Protein AF-A0A482XA89-F1 (afdb_monomer_lite)

Radius of gyration: 15.93 Å; chains: 1; bounding box: 33×42×44 Å

Sequence (175 aa):
MYFYSVLLSSVALLVIIQGGRADDEDGDKYRVMIGDWIQQAMTCKKEMDDSGVEFKLMPCLAFYEGGKDIDPTSKEYDSCKELMACVMKKYGVMSSDGTSLVKDKMMEVVGLFDNKYKGMKDEFNNAIWPACGKPSEKEGQMAYNFMYCVFKKSPMAKKVKDKFFAFFHAQQDDS

Organism: Laodelphax striatellus (NCBI:txid195883)

InterPro domains:
  IPR006170 Pheromone/general odorant binding protein [PF01395] (76-152)
  IPR036728 Pheromone/general odorant binding protein superfamily [G3DSA:1.10.238.20] (38-158)
  IPR036728 Pheromone/general odorant binding protein superfamily [SSF47565] (76-157)

Secondary structure (DSSP, 8-state):
--HHHHHHHHHHHHHHHHH--S--TTHHHHHHHHHHHHHHHHHHHHHHHHTT----HHHHHHHHHT-TT--TT-GGGHHHHHHHHHHHHHTTSB-TTSS-B-HHHHHHHHHHHHTTSTTHHHHIIIIIHHHHS--SS-HHHHHHHHHHHHHHH-HHHHHHHHHHHHHHHHHHHT-

Foldseek 3Di:
DPVPLVVLVVLLVVCCVVQVPDPDPLSVLLSVVSVVLSVQLVVLVVVCVVVVNDDDPVVLLCVLLDDPPDDPVDPVCVNSLQSLLSSCVVLVQAPPFQPFGDVVSVLVVQVSVCVRVPCSSVLCVPWLCVFQRDDPDGHSVNSVSSLVSCCVGDPVSVVSSVVSVVVVVVVVVVD

pLDDT: mean 73.29, std 17.03, range [24.89, 94.0]

Structure (mmCIF, N/CA/C/O backbone):
data_AF-A0A482XA89-F1
#
_entry.id   AF-A0A482XA89-F1
#
loop_
_atom_site.group_PDB
_atom_site.id
_atom_site.type_symbol
_atom_site.label_atom_id
_atom_site.label_alt_id
_atom_site.label_comp_id
_atom_site.label_asym_id
_atom_site.label_entity_id
_atom_site.label_seq_id
_atom_site.pdbx_PDB_ins_code
_atom_site.Cartn_x
_atom_site.Cartn_y
_atom_site.Cartn_z
_atom_site.occupancy
_atom_site.B_iso_or_equiv
_atom_site.auth_seq_id
_atom_site.auth_comp_id
_atom_site.auth_asym_id
_atom_site.auth_atom_id
_atom_site.pdbx_PDB_model_num
ATOM 1 N N . MET A 1 1 ? -14.803 23.776 5.320 1.00 30.14 1 MET A N 1
ATOM 2 C CA . MET A 1 1 ? -14.487 22.396 5.754 1.00 30.14 1 MET A CA 1
ATOM 3 C C . MET A 1 1 ? -14.562 21.413 4.567 1.00 30.14 1 MET A C 1
ATOM 5 O O . MET A 1 1 ? -15.151 20.354 4.690 1.00 30.14 1 MET A O 1
ATOM 9 N N . TYR A 1 2 ? -13.966 21.766 3.413 1.00 25.75 2 TYR A N 1
ATOM 10 C CA . TYR A 1 2 ? -13.998 20.991 2.150 1.00 25.75 2 TYR A CA 1
ATOM 11 C C . TYR A 1 2 ? -12.590 20.744 1.558 1.00 25.75 2 TYR A C 1
ATOM 13 O O . TYR A 1 2 ? -12.451 20.249 0.447 1.00 25.75 2 TYR A O 1
ATOM 21 N N . PHE A 1 3 ? -11.529 21.080 2.302 1.00 24.89 3 PHE A N 1
ATOM 22 C CA . PHE A 1 3 ? -10.135 21.021 1.835 1.00 24.89 3 PHE A CA 1
ATOM 23 C C . PHE A 1 3 ? -9.496 19.619 1.916 1.00 24.89 3 PHE A C 1
ATOM 25 O O . PHE A 1 3 ? -8.457 19.375 1.313 1.00 24.89 3 PHE A O 1
ATOM 32 N N . TYR A 1 4 ? -10.123 18.672 2.621 1.00 34.50 4 TYR A N 1
ATOM 33 C CA . TYR A 1 4 ? -9.544 17.349 2.897 1.00 34.50 4 TYR A CA 1
ATOM 34 C C . TYR A 1 4 ? -9.765 16.329 1.777 1.00 34.50 4 TYR A C 1
ATOM 36 O O . TYR A 1 4 ? -8.896 15.504 1.508 1.00 34.50 4 TYR A O 1
ATOM 44 N N . SER A 1 5 ? -10.898 16.424 1.083 1.00 30.42 5 SER A N 1
ATOM 45 C CA . SER A 1 5 ? -11.186 15.650 -0.125 1.00 30.42 5 SER A CA 1
ATOM 46 C C . SER A 1 5 ? -10.302 16.078 -1.295 1.00 30.42 5 SER A C 1
ATOM 48 O O . SER A 1 5 ? -9.961 15.227 -2.101 1.00 30.42 5 SER A O 1
ATOM 50 N N . VAL A 1 6 ? -9.866 17.348 -1.328 1.00 29.36 6 VAL A N 1
ATOM 51 C CA . VAL A 1 6 ? -8.975 17.905 -2.358 1.00 29.36 6 VAL A CA 1
ATOM 52 C C . VAL A 1 6 ? -7.556 17.336 -2.248 1.00 29.36 6 VAL A C 1
ATOM 54 O O . VAL A 1 6 ? -6.980 17.020 -3.277 1.00 29.36 6 VAL A O 1
ATOM 57 N N . LEU A 1 7 ? -7.018 17.098 -1.044 1.00 35.59 7 LEU A N 1
ATOM 58 C CA . LEU A 1 7 ? -5.608 16.720 -0.837 1.00 35.59 7 LEU A CA 1
ATOM 59 C C . LEU A 1 7 ? -5.267 15.257 -1.188 1.00 35.59 7 LEU A C 1
ATOM 61 O O . LEU A 1 7 ? -4.237 15.000 -1.806 1.00 35.59 7 LEU A O 1
ATOM 65 N N . LEU A 1 8 ? -6.130 14.293 -0.843 1.00 38.94 8 LEU A N 1
ATOM 66 C CA . LEU A 1 8 ? -5.980 12.897 -1.297 1.00 38.94 8 LEU A CA 1
ATOM 67 C C . LEU A 1 8 ? -6.217 12.783 -2.811 1.00 38.94 8 LEU A C 1
ATOM 69 O O . LEU A 1 8 ? -5.553 11.992 -3.481 1.00 38.94 8 LEU A O 1
ATOM 73 N N . SER A 1 9 ? -7.083 13.636 -3.373 1.00 34.72 9 SER A N 1
ATOM 74 C CA . SER A 1 9 ? -7.181 13.803 -4.823 1.00 34.72 9 SER A CA 1
ATOM 75 C C . SER A 1 9 ? -6.010 14.581 -5.432 1.00 34.72 9 SER A C 1
ATOM 77 O O . SER A 1 9 ? -5.734 14.345 -6.597 1.00 34.72 9 SER A O 1
ATOM 79 N N . SER A 1 10 ? -5.264 15.409 -4.686 1.00 35.06 10 SER A N 1
ATOM 80 C CA . SER A 1 10 ? -4.027 16.073 -5.140 1.00 35.06 10 SER A CA 1
ATOM 81 C C . SER A 1 10 ? -2.901 15.057 -5.368 1.00 35.06 10 SER A C 1
ATOM 83 O O . SER A 1 10 ? -2.223 15.117 -6.390 1.00 35.06 10 SER A O 1
ATOM 85 N N . VAL A 1 11 ? -2.758 14.055 -4.488 1.00 44.16 11 VAL A N 1
ATOM 86 C CA . VAL A 1 11 ? -1.798 12.933 -4.641 1.00 44.16 11 VAL A CA 1
ATOM 87 C C . VAL A 1 11 ? -1.946 12.240 -5.997 1.00 44.16 11 VAL A C 1
ATOM 89 O O . VAL A 1 11 ? -0.974 11.983 -6.706 1.00 44.16 11 VAL A O 1
ATOM 92 N N . ALA A 1 12 ? -3.192 12.005 -6.383 1.00 43.56 12 ALA A N 1
ATOM 93 C CA . ALA A 1 12 ? -3.582 11.478 -7.674 1.00 43.56 12 ALA A CA 1
ATOM 94 C C . ALA A 1 12 ? -3.463 12.506 -8.816 1.00 43.56 12 ALA A C 1
ATOM 96 O O . ALA A 1 12 ? -2.869 12.198 -9.850 1.00 43.56 12 ALA A O 1
ATOM 97 N N . LEU A 1 13 ? -3.971 13.734 -8.633 1.00 35.31 13 LEU A N 1
ATOM 98 C CA . LEU A 1 13 ? -3.960 14.820 -9.627 1.00 35.31 13 LEU A CA 1
ATOM 99 C C . LEU A 1 13 ? -2.546 15.199 -10.072 1.00 35.31 13 LEU A C 1
ATOM 101 O O . LEU A 1 13 ? -2.367 15.691 -11.178 1.00 35.31 13 LEU A O 1
ATOM 105 N N . LEU A 1 14 ? -1.526 14.971 -9.253 1.00 40.00 14 LEU A N 1
ATOM 106 C CA . LEU A 1 14 ? -0.162 15.419 -9.551 1.00 40.00 14 LEU A CA 1
ATOM 107 C C . LEU A 1 14 ? 0.697 14.351 -10.206 1.00 40.00 14 LEU A C 1
ATOM 109 O O . LEU A 1 14 ? 1.491 14.651 -11.101 1.00 40.00 14 LEU A O 1
ATOM 113 N N . VAL A 1 15 ? 0.410 13.090 -9.897 1.00 45.50 15 VAL A N 1
ATOM 114 C CA . VAL A 1 15 ? 0.800 11.957 -10.737 1.00 45.50 15 VAL A CA 1
ATOM 115 C C . VAL A 1 15 ? 0.150 12.065 -12.137 1.00 45.50 15 VAL A C 1
ATOM 117 O O . VAL A 1 15 ? 0.774 11.668 -13.134 1.00 45.50 15 VAL A O 1
ATOM 120 N N . ILE A 1 16 ? -1.047 12.670 -12.224 1.00 39.53 16 ILE A N 1
ATOM 121 C CA . ILE A 1 16 ? -1.764 13.035 -13.462 1.00 39.53 16 ILE A CA 1
ATOM 122 C C . ILE A 1 16 ? -1.124 14.249 -14.171 1.00 39.53 16 ILE A C 1
ATOM 124 O O . ILE A 1 16 ? -0.880 14.168 -15.372 1.00 39.53 16 ILE A O 1
ATOM 128 N N . ILE A 1 17 ? -0.792 15.343 -13.475 1.00 36.47 17 ILE A N 1
ATOM 129 C CA . ILE A 1 17 ? -0.265 16.578 -14.096 1.00 36.47 17 ILE A CA 1
ATOM 130 C C . ILE A 1 17 ? 1.187 16.419 -14.575 1.00 36.47 17 ILE A C 1
ATOM 132 O O . ILE A 1 17 ? 1.527 16.908 -15.651 1.00 36.47 17 ILE A O 1
ATOM 136 N N . GLN A 1 18 ? 2.048 15.695 -13.849 1.00 40.50 18 GLN A N 1
ATOM 137 C CA . GLN A 1 18 ? 3.435 15.476 -14.296 1.00 40.50 18 GLN A CA 1
ATOM 138 C C . GLN A 1 18 ? 3.598 14.302 -15.271 1.00 40.50 18 GLN A C 1
ATOM 140 O O . GLN A 1 18 ? 4.614 14.216 -15.957 1.00 40.50 18 GLN A O 1
ATOM 145 N N . GLY A 1 19 ? 2.626 13.388 -15.339 1.00 40.38 19 GLY A N 1
ATOM 146 C CA . GLY A 1 19 ? 2.680 12.230 -16.235 1.00 40.38 19 GLY A CA 1
ATOM 147 C C . GLY A 1 19 ? 1.704 12.247 -17.405 1.00 40.38 19 GLY A C 1
ATOM 148 O O . GLY A 1 19 ? 1.768 11.346 -18.228 1.00 40.38 19 GLY A O 1
ATOM 149 N N . GLY A 1 20 ? 0.804 13.227 -17.462 1.00 38.16 20 GLY A N 1
ATOM 150 C CA . GLY A 1 20 ? -0.240 13.372 -18.477 1.00 38.16 20 GLY A CA 1
ATOM 151 C C . GLY A 1 20 ? 0.083 14.391 -19.569 1.00 38.16 20 GLY A C 1
ATOM 152 O O . GLY A 1 20 ? -0.841 14.902 -20.189 1.00 38.16 20 GLY A O 1
ATOM 153 N N . ARG A 1 21 ? 1.369 14.701 -19.783 1.00 39.59 21 ARG A N 1
ATOM 154 C CA . ARG A 1 21 ? 1.876 15.407 -20.976 1.00 39.59 21 ARG A CA 1
ATOM 155 C C . ARG A 1 21 ? 2.368 14.429 -22.054 1.00 39.59 21 ARG A C 1
ATOM 157 O O . ARG A 1 21 ? 3.311 14.728 -22.777 1.00 39.59 21 ARG A O 1
ATOM 164 N N . ALA A 1 22 ? 1.771 13.247 -22.118 1.00 42.09 22 ALA A N 1
ATOM 165 C CA . ALA A 1 22 ? 1.967 12.318 -23.217 1.00 42.09 22 ALA A CA 1
ATOM 166 C C . ALA A 1 22 ? 0.591 12.073 -23.837 1.00 42.09 22 ALA A C 1
ATOM 168 O O . ALA A 1 22 ? -0.309 11.579 -23.156 1.00 42.09 22 ALA A O 1
ATOM 169 N N . ASP A 1 23 ? 0.439 12.497 -25.088 1.00 46.62 23 ASP A N 1
ATOM 170 C CA . ASP A 1 23 ? -0.696 12.234 -25.975 1.00 46.62 23 ASP A CA 1
ATOM 171 C C . ASP A 1 23 ? -0.754 10.739 -26.356 1.00 46.62 23 ASP A C 1
ATOM 173 O O . ASP A 1 23 ? -0.752 10.391 -27.532 1.00 46.62 23 ASP A O 1
ATOM 177 N N . ASP A 1 24 ? -0.762 9.841 -25.368 1.00 52.16 24 ASP A N 1
ATOM 178 C CA . ASP A 1 24 ? -0.733 8.393 -25.582 1.00 52.16 24 ASP A CA 1
ATOM 179 C C . ASP A 1 24 ? -2.028 7.756 -25.045 1.00 52.16 24 ASP A C 1
ATOM 181 O O . ASP A 1 24 ? -2.410 7.972 -23.891 1.00 52.16 24 ASP A O 1
ATOM 185 N N . GLU A 1 25 ? -2.690 6.932 -25.868 1.00 51.06 25 GLU A N 1
ATOM 186 C CA . GLU A 1 25 ? -3.971 6.248 -25.585 1.00 51.06 25 GLU A CA 1
ATOM 187 C C . GLU A 1 25 ? -3.969 5.410 -24.283 1.00 51.06 25 GLU A C 1
ATOM 189 O O . GLU A 1 25 ? -5.019 5.133 -23.700 1.00 51.06 25 GLU A O 1
ATOM 194 N N . ASP A 1 26 ? -2.794 5.035 -23.769 1.00 53.62 26 ASP A N 1
ATOM 195 C CA . ASP A 1 26 ? -2.638 4.284 -22.516 1.00 53.62 26 ASP A CA 1
ATOM 196 C C . ASP A 1 26 ? -2.635 5.163 -21.248 1.00 53.62 26 ASP A C 1
ATOM 198 O O . ASP A 1 26 ? -2.761 4.648 -20.127 1.00 53.62 26 ASP A O 1
ATOM 202 N N . GLY A 1 27 ? -2.552 6.490 -21.397 1.00 56.31 27 GLY A N 1
ATOM 203 C CA . GLY A 1 27 ? -2.640 7.450 -20.294 1.00 56.31 27 GLY A CA 1
ATOM 204 C C . GLY A 1 27 ? -4.007 7.451 -19.602 1.00 56.31 27 GLY A C 1
ATOM 205 O O . GLY A 1 27 ? -4.089 7.700 -18.395 1.00 56.31 27 GLY A O 1
ATOM 206 N N . ASP A 1 28 ? -5.070 7.097 -20.325 1.00 63.50 28 ASP A N 1
ATOM 207 C CA . ASP A 1 28 ? -6.436 7.101 -19.800 1.00 63.50 28 ASP A CA 1
ATOM 208 C C . ASP A 1 28 ? -6.704 5.931 -18.849 1.00 63.50 28 ASP A C 1
ATOM 210 O O . ASP A 1 28 ? -7.277 6.136 -17.780 1.00 63.50 28 ASP A O 1
ATOM 214 N N . LYS A 1 29 ? -6.195 4.725 -19.137 1.00 64.25 29 LYS A N 1
ATOM 215 C CA . LYS A 1 29 ? -6.299 3.577 -18.208 1.00 64.25 29 LYS A CA 1
ATOM 216 C C . LYS A 1 29 ? -5.586 3.851 -16.887 1.00 64.25 29 LYS A C 1
ATOM 218 O O . LYS A 1 29 ? -6.085 3.510 -15.815 1.00 64.25 29 LYS A O 1
ATOM 223 N N . TYR A 1 30 ? -4.427 4.501 -16.965 1.00 62.19 30 TYR A N 1
ATOM 224 C CA . TYR A 1 30 ? -3.662 4.906 -15.794 1.00 62.19 30 TYR A CA 1
ATOM 225 C C . TYR A 1 30 ? -4.405 5.966 -14.959 1.00 62.19 30 TYR A C 1
ATOM 227 O O . TYR A 1 30 ? -4.430 5.877 -13.732 1.00 62.19 30 TYR A O 1
ATOM 235 N N . ARG A 1 31 ? -5.062 6.936 -15.611 1.00 65.44 31 ARG A N 1
ATOM 236 C CA . ARG A 1 31 ? -5.914 7.939 -14.945 1.00 65.44 31 ARG A CA 1
ATOM 237 C C . ARG A 1 31 ? -7.140 7.314 -14.278 1.00 65.44 31 ARG A C 1
ATOM 239 O O . ARG A 1 31 ? -7.432 7.665 -13.138 1.00 65.44 31 ARG A O 1
ATOM 246 N N . VAL A 1 32 ? -7.816 6.380 -14.952 1.00 68.38 32 VAL A N 1
ATOM 247 C CA . VAL A 1 32 ? -8.989 5.668 -14.414 1.00 68.38 32 VAL A CA 1
ATOM 248 C C . VAL A 1 32 ? -8.621 4.879 -13.159 1.00 68.38 32 VAL A C 1
ATOM 250 O O . VAL A 1 32 ? -9.252 5.071 -12.126 1.00 68.38 32 VAL A O 1
ATOM 253 N N . MET A 1 33 ? -7.539 4.093 -13.196 1.00 68.38 33 MET A N 1
ATOM 254 C CA . MET A 1 33 ? -7.049 3.356 -12.022 1.00 68.38 33 MET A CA 1
ATOM 255 C C . MET A 1 33 ? -6.800 4.276 -10.822 1.00 6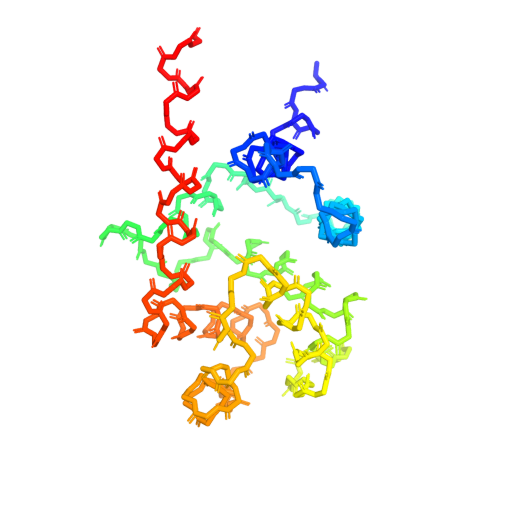8.38 33 MET A C 1
ATOM 257 O O . MET A 1 33 ? -7.138 3.934 -9.691 1.00 68.38 33 MET A O 1
ATOM 261 N N . ILE A 1 34 ? -6.178 5.432 -11.059 1.00 66.31 34 ILE A N 1
ATOM 262 C CA . ILE A 1 34 ? -5.916 6.409 -10.004 1.00 66.31 34 ILE A CA 1
ATOM 263 C C . ILE A 1 34 ? -7.233 6.957 -9.441 1.00 66.31 34 ILE A C 1
ATOM 265 O O . ILE A 1 34 ? -7.366 7.062 -8.223 1.00 66.31 34 ILE A O 1
ATOM 269 N N . GLY A 1 35 ? -8.205 7.276 -10.301 1.00 65.69 35 GLY A N 1
ATOM 270 C CA . GLY A 1 35 ? -9.546 7.697 -9.886 1.00 65.69 35 GLY A CA 1
ATOM 271 C C . GLY A 1 35 ? -10.232 6.656 -9.000 1.00 65.69 35 GLY A C 1
ATOM 272 O O . GLY A 1 35 ? -10.700 6.990 -7.909 1.00 65.69 35 GLY A O 1
ATOM 273 N N . ASP A 1 36 ? -10.185 5.389 -9.411 1.00 72.38 36 ASP A N 1
ATOM 274 C CA . ASP A 1 36 ? -10.699 4.271 -8.620 1.00 72.38 36 ASP A CA 1
ATOM 275 C C . ASP A 1 36 ? -9.977 4.179 -7.267 1.00 72.38 36 ASP A C 1
ATOM 277 O O . ASP A 1 36 ? -10.614 3.948 -6.238 1.00 72.38 36 ASP A O 1
ATOM 281 N N . TRP A 1 37 ? -8.663 4.429 -7.230 1.00 68.00 37 TRP A N 1
ATOM 282 C CA . TRP A 1 37 ? -7.859 4.262 -6.014 1.00 68.00 37 TRP A CA 1
ATOM 283 C C . TRP A 1 37 ? -8.217 5.306 -4.967 1.00 68.00 37 TRP A C 1
ATOM 285 O O . TRP A 1 37 ? -8.395 4.977 -3.791 1.00 68.00 37 TRP A O 1
ATOM 295 N N . ILE A 1 38 ? -8.430 6.547 -5.410 1.00 69.31 38 ILE A N 1
ATOM 296 C CA . ILE A 1 38 ? -8.962 7.621 -4.566 1.00 69.31 38 ILE A CA 1
ATOM 297 C C . ILE A 1 38 ? -10.344 7.232 -4.039 1.00 69.31 38 ILE A C 1
ATOM 299 O O . ILE A 1 38 ? -10.606 7.374 -2.845 1.00 69.31 38 ILE A O 1
ATOM 303 N N . GLN A 1 39 ? -11.233 6.726 -4.898 1.00 74.00 39 GLN A N 1
ATOM 304 C CA . GLN A 1 39 ? -12.589 6.358 -4.492 1.00 74.00 39 GLN A CA 1
ATOM 305 C C . GLN A 1 39 ? -12.590 5.238 -3.445 1.00 74.00 39 GLN A C 1
ATOM 307 O O . GLN A 1 39 ? -13.325 5.326 -2.455 1.00 74.00 39 GLN A O 1
ATOM 312 N N . GLN A 1 40 ? -11.744 4.218 -3.608 1.00 77.44 40 GLN A N 1
ATOM 313 C CA . GLN A 1 40 ? -11.611 3.153 -2.614 1.00 77.44 40 GLN A CA 1
ATOM 314 C C . GLN A 1 40 ? -11.016 3.676 -1.303 1.00 77.44 40 GLN A C 1
ATOM 316 O O . GLN A 1 40 ? -11.528 3.338 -0.237 1.00 77.44 40 GLN A O 1
ATOM 321 N N . ALA A 1 41 ? -10.010 4.555 -1.358 1.00 74.56 41 ALA A N 1
ATOM 322 C CA . ALA A 1 41 ? -9.444 5.184 -0.165 1.00 74.56 41 ALA A CA 1
ATOM 323 C C . ALA A 1 41 ? -10.478 6.043 0.583 1.00 74.56 41 ALA A C 1
ATOM 325 O O . ALA A 1 41 ? -10.565 5.968 1.808 1.00 74.56 41 ALA A O 1
ATOM 326 N N . MET A 1 42 ? -11.311 6.807 -0.133 1.00 77.00 42 MET A N 1
ATOM 327 C CA . MET A 1 42 ? -12.410 7.576 0.465 1.00 77.00 42 MET A CA 1
ATOM 328 C C . MET A 1 42 ? -13.470 6.668 1.091 1.00 77.00 42 MET A C 1
ATOM 330 O O . MET A 1 42 ? -13.959 6.955 2.182 1.00 77.00 42 MET A O 1
ATOM 334 N N . THR A 1 43 ? -13.800 5.562 0.424 1.00 82.94 43 THR A N 1
ATOM 335 C CA . THR A 1 43 ? -14.752 4.572 0.944 1.00 82.94 43 THR A CA 1
ATOM 336 C C . THR A 1 43 ? -14.220 3.935 2.226 1.00 82.94 43 THR A C 1
ATOM 338 O O . THR A 1 43 ? -14.924 3.909 3.228 1.00 82.94 43 THR A O 1
ATOM 341 N N . CYS A 1 44 ? -12.958 3.505 2.229 1.00 84.31 44 CYS A N 1
ATOM 342 C CA . CYS A 1 44 ? -12.299 2.956 3.412 1.00 84.31 44 CYS A CA 1
ATOM 343 C C . CYS A 1 44 ? -12.224 3.964 4.557 1.00 84.31 44 CYS A C 1
ATOM 345 O O . CYS A 1 44 ? -12.533 3.623 5.693 1.00 84.31 44 CYS A O 1
ATOM 347 N N . LYS A 1 45 ? -11.876 5.223 4.265 1.00 84.44 45 LYS A N 1
ATOM 348 C CA . LYS A 1 45 ? -11.891 6.280 5.277 1.00 84.44 45 LYS A CA 1
ATOM 349 C C . LYS A 1 45 ? -13.282 6.433 5.894 1.00 84.44 45 LYS A C 1
ATOM 351 O O . LYS A 1 45 ? -13.386 6.528 7.110 1.00 84.44 45 LYS A O 1
ATOM 356 N N . LYS A 1 46 ? -14.332 6.447 5.072 1.00 84.19 46 LYS A N 1
ATOM 357 C CA . LYS A 1 46 ? -15.706 6.540 5.566 1.00 84.19 46 LYS A CA 1
ATOM 358 C C . LYS A 1 46 ? -16.063 5.353 6.466 1.00 84.19 46 LYS A C 1
ATOM 360 O O . LYS A 1 46 ? -16.580 5.567 7.549 1.00 84.19 46 LYS A O 1
ATOM 365 N N . GLU A 1 47 ? -15.741 4.129 6.053 1.00 86.50 47 GLU A N 1
ATOM 366 C CA . GLU A 1 47 ? -15.987 2.920 6.856 1.00 86.50 47 GLU A CA 1
ATOM 367 C C . GLU A 1 47 ? -15.231 2.949 8.196 1.00 86.50 47 GLU A C 1
ATOM 369 O O . GLU A 1 47 ? -15.765 2.533 9.225 1.00 86.50 47 GLU A O 1
ATOM 374 N N . MET A 1 48 ? -14.005 3.479 8.202 1.00 85.19 48 MET A N 1
ATOM 375 C CA . MET A 1 48 ? -13.224 3.696 9.420 1.00 85.19 48 MET A CA 1
ATOM 376 C C . MET A 1 48 ? -13.853 4.757 10.329 1.00 85.19 48 MET A C 1
ATOM 378 O O . MET A 1 48 ? -13.996 4.508 11.526 1.00 85.19 48 MET A O 1
ATOM 382 N N . ASP A 1 49 ? -14.266 5.897 9.767 1.00 81.81 49 ASP A N 1
ATOM 383 C CA . ASP A 1 49 ? -14.938 6.973 10.504 1.00 81.81 49 ASP A CA 1
ATOM 384 C C . ASP A 1 49 ? -16.258 6.460 11.124 1.00 81.81 49 ASP A C 1
ATOM 386 O O . ASP A 1 49 ? -16.508 6.678 12.310 1.00 81.81 49 ASP A O 1
ATOM 390 N N . ASP A 1 50 ? -17.055 5.703 10.358 1.00 87.75 50 ASP A N 1
ATOM 391 C CA . ASP A 1 50 ? -18.309 5.075 10.808 1.00 87.75 50 ASP A CA 1
ATOM 392 C C . ASP A 1 50 ? -18.067 4.030 11.920 1.00 87.75 50 ASP A C 1
ATOM 394 O O . ASP A 1 50 ? -18.930 3.802 12.769 1.00 87.75 50 ASP A O 1
ATOM 398 N N . SER A 1 51 ? -16.873 3.427 11.955 1.00 86.88 51 SER A N 1
ATOM 399 C CA . SER A 1 51 ? -16.434 2.482 12.994 1.00 86.88 51 SER A CA 1
ATOM 400 C C . SER A 1 51 ? -15.782 3.166 14.207 1.00 86.88 51 SER A C 1
ATOM 402 O O . SER A 1 51 ? -15.341 2.484 15.134 1.00 86.88 51 SER A O 1
ATOM 404 N N . GLY A 1 52 ? -15.696 4.501 14.217 1.00 82.50 52 GLY A N 1
ATOM 405 C CA . GLY A 1 52 ? -15.088 5.284 15.298 1.00 82.50 52 GLY A CA 1
ATOM 406 C C . GLY A 1 52 ? -13.556 5.322 15.284 1.00 82.50 52 GLY A C 1
ATOM 407 O O . GLY A 1 52 ? -12.948 5.723 16.278 1.00 82.50 52 GLY A O 1
ATOM 408 N N . VAL A 1 53 ? -12.914 4.915 14.185 1.00 79.44 53 VAL A N 1
ATOM 409 C CA . VAL A 1 53 ? -11.458 4.996 14.019 1.00 79.44 53 VAL A CA 1
ATOM 410 C C . VAL A 1 53 ? -11.091 6.366 13.455 1.00 79.44 53 VAL A C 1
ATOM 412 O O . VAL A 1 53 ? -11.348 6.666 12.293 1.00 79.44 53 VAL A O 1
ATOM 415 N N . GLU A 1 54 ? -10.439 7.198 14.267 1.00 78.44 54 GLU A N 1
ATOM 416 C CA . GLU A 1 54 ? -9.978 8.516 13.827 1.00 78.44 54 GLU A CA 1
ATOM 417 C C . GLU A 1 54 ? -8.781 8.392 12.865 1.00 78.44 54 GLU A C 1
ATOM 419 O O . GLU A 1 54 ? -7.677 7.981 13.241 1.00 78.44 54 GLU A O 1
ATOM 424 N N . PHE A 1 55 ? -8.981 8.788 11.607 1.00 75.38 55 PHE A N 1
ATOM 425 C CA . PHE A 1 55 ? -7.905 8.868 10.621 1.00 75.38 55 PHE A CA 1
ATOM 426 C C . PHE A 1 55 ? -7.198 10.230 10.664 1.00 75.38 55 PHE A C 1
ATOM 428 O O . PHE A 1 55 ? -7.797 11.264 10.350 1.00 75.38 55 PHE A O 1
ATOM 435 N N . LYS A 1 56 ? -5.893 10.230 10.967 1.00 73.06 56 LYS A N 1
ATOM 436 C CA . LYS A 1 56 ? -5.060 11.441 11.006 1.00 73.06 56 LYS A CA 1
ATOM 437 C C . LYS A 1 56 ? -4.184 11.536 9.759 1.00 73.06 56 LYS A C 1
ATOM 439 O O . LYS A 1 56 ? -3.145 10.892 9.660 1.00 73.06 56 LYS A O 1
ATOM 444 N N . LEU A 1 57 ? -4.586 12.394 8.819 1.00 67.94 57 LEU A N 1
ATOM 445 C CA . LEU A 1 57 ? -3.938 12.511 7.508 1.00 67.94 57 LEU A CA 1
ATOM 446 C C . LEU A 1 57 ? -2.445 12.866 7.591 1.00 67.94 57 LEU A C 1
ATOM 448 O O . LEU A 1 57 ? -1.637 12.205 6.949 1.00 67.94 57 LEU A O 1
ATOM 452 N N . MET A 1 58 ? -2.078 13.888 8.370 1.00 72.38 58 MET A N 1
ATOM 453 C CA . MET A 1 58 ? -0.686 14.357 8.440 1.00 72.38 58 MET A CA 1
ATOM 454 C C . MET A 1 58 ? 0.268 13.293 9.015 1.00 72.38 58 MET A C 1
ATOM 456 O O . MET A 1 58 ? 1.275 13.013 8.365 1.00 72.38 58 MET A O 1
ATOM 460 N N . PRO A 1 59 ? -0.058 12.617 10.137 1.00 76.56 59 PRO A N 1
ATOM 461 C CA . PRO A 1 59 ? 0.688 11.442 10.587 1.00 76.56 59 PRO A CA 1
ATOM 462 C C . PRO A 1 59 ? 0.816 10.350 9.524 1.00 76.56 59 PRO A C 1
ATOM 464 O O . PRO A 1 59 ? 1.903 9.816 9.335 1.00 76.56 59 PRO A O 1
ATOM 467 N N . CYS A 1 60 ? -0.247 10.051 8.772 1.00 75.19 60 CYS A N 1
ATOM 468 C CA . CYS A 1 60 ? -0.172 9.031 7.726 1.00 75.19 60 CYS A CA 1
ATOM 469 C C . CYS A 1 60 ? 0.720 9.428 6.550 1.00 75.19 60 CYS A C 1
ATOM 471 O O . CYS A 1 60 ? 1.422 8.578 6.007 1.00 75.19 60 CYS A O 1
ATOM 473 N N . LEU A 1 61 ? 0.738 10.705 6.168 1.00 74.19 61 LEU A N 1
ATOM 474 C CA . LEU A 1 61 ? 1.641 11.191 5.126 1.00 74.19 61 LEU A CA 1
ATOM 475 C C . LEU A 1 61 ? 3.103 11.094 5.572 1.00 74.19 61 LEU A C 1
ATOM 477 O O . LEU A 1 61 ? 3.909 10.527 4.839 1.00 74.19 61 LEU A O 1
ATOM 481 N N . ALA A 1 62 ? 3.421 11.536 6.791 1.00 76.12 62 ALA A N 1
ATOM 482 C CA . ALA A 1 62 ? 4.764 11.404 7.358 1.00 76.12 62 ALA A CA 1
ATOM 483 C C . ALA A 1 62 ? 5.197 9.928 7.490 1.00 76.12 62 ALA A C 1
ATOM 485 O O . ALA A 1 62 ? 6.333 9.564 7.172 1.00 76.12 62 ALA A O 1
ATOM 486 N N . PHE A 1 63 ? 4.267 9.055 7.887 1.00 79.44 63 PHE A N 1
ATOM 487 C CA . PHE A 1 63 ? 4.477 7.611 7.973 1.00 79.44 63 PHE A CA 1
ATOM 488 C C . PHE A 1 63 ? 4.813 6.980 6.619 1.00 79.44 63 PHE A C 1
ATOM 490 O O . PHE A 1 63 ? 5.762 6.201 6.512 1.00 79.44 63 PHE A O 1
ATOM 497 N N . TYR A 1 64 ? 4.062 7.329 5.570 1.00 77.50 64 TYR A N 1
ATOM 498 C CA . TYR A 1 64 ? 4.302 6.833 4.214 1.00 77.50 64 TYR A CA 1
ATOM 499 C C . TYR A 1 64 ? 5.550 7.436 3.566 1.00 77.50 64 TYR A C 1
ATOM 501 O O . TYR A 1 64 ? 6.181 6.779 2.735 1.00 77.50 64 TYR A O 1
ATOM 509 N N . GLU A 1 65 ? 5.930 8.657 3.943 1.00 80.12 65 GLU A N 1
ATOM 510 C CA . GLU A 1 65 ? 7.178 9.273 3.500 1.00 80.12 65 GLU A CA 1
ATOM 511 C C . GLU A 1 65 ? 8.387 8.481 4.006 1.00 80.12 65 GLU A C 1
ATOM 513 O O . GLU A 1 65 ? 9.313 8.202 3.234 1.00 80.12 65 GLU A O 1
ATOM 518 N N . GLY A 1 66 ? 8.326 8.022 5.260 1.00 73.06 66 GLY A N 1
ATOM 519 C CA . GLY A 1 66 ? 9.339 7.162 5.864 1.00 73.06 66 GLY A CA 1
ATOM 520 C C . GLY A 1 66 ? 10.571 7.938 6.329 1.00 73.06 66 GLY A C 1
ATOM 521 O O . GLY A 1 66 ? 11.697 7.579 5.977 1.00 73.06 66 GLY A O 1
ATOM 522 N N . GLY A 1 67 ? 10.353 9.010 7.098 1.00 72.94 67 GLY A N 1
ATOM 523 C CA . GLY A 1 67 ? 11.415 9.771 7.762 1.00 72.94 67 GLY A CA 1
ATOM 524 C C . GLY A 1 67 ? 12.183 8.944 8.803 1.00 72.94 67 GLY A C 1
ATOM 525 O O . GLY A 1 67 ? 11.692 7.932 9.297 1.00 72.94 67 GLY A O 1
ATOM 526 N N . LYS A 1 68 ? 13.404 9.378 9.149 1.00 68.19 68 LYS A N 1
ATOM 527 C CA . LYS A 1 68 ? 14.287 8.658 10.093 1.00 68.19 68 LYS A CA 1
ATOM 528 C C . LYS A 1 68 ? 13.723 8.551 11.514 1.00 68.19 68 LYS A C 1
ATOM 530 O O . LYS A 1 68 ? 14.115 7.640 12.233 1.00 68.19 68 LYS A O 1
ATOM 535 N N . ASP A 1 69 ? 12.815 9.452 11.877 1.00 76.69 69 ASP A N 1
ATOM 536 C CA . ASP A 1 69 ? 12.224 9.545 13.215 1.00 76.69 69 ASP A CA 1
ATOM 537 C C . ASP A 1 69 ? 10.871 8.814 13.326 1.00 76.69 69 ASP A C 1
ATOM 539 O O . ASP A 1 69 ? 10.235 8.835 14.376 1.00 76.69 69 ASP A O 1
ATOM 543 N N . ILE A 1 70 ? 10.417 8.159 12.250 1.00 80.06 70 ILE A N 1
ATOM 544 C CA . ILE A 1 70 ? 9.179 7.375 12.246 1.00 80.06 70 ILE A CA 1
ATOM 545 C C . ILE A 1 70 ? 9.448 5.999 12.868 1.00 80.06 70 ILE A C 1
ATOM 547 O O . ILE A 1 70 ? 10.161 5.180 12.285 1.00 80.06 70 ILE A O 1
ATOM 551 N N . ASP A 1 71 ? 8.823 5.715 14.012 1.00 84.38 71 ASP A N 1
ATOM 552 C CA . ASP A 1 71 ? 8.710 4.354 14.543 1.00 84.38 71 ASP A CA 1
ATOM 553 C C . ASP A 1 71 ? 7.473 3.669 13.940 1.00 84.38 71 ASP A C 1
ATOM 555 O O . ASP A 1 71 ? 6.342 3.988 14.319 1.00 84.38 71 ASP A O 1
ATOM 559 N N . PRO A 1 72 ? 7.638 2.697 13.024 1.00 79.94 72 PRO A N 1
ATOM 560 C CA . PRO A 1 72 ? 6.504 2.054 12.387 1.00 79.94 72 PRO A CA 1
ATOM 561 C C . PRO A 1 72 ? 5.731 1.105 13.300 1.00 79.94 72 PRO A C 1
ATOM 563 O O . PRO A 1 72 ? 4.684 0.601 12.897 1.00 79.94 72 PRO A O 1
ATOM 566 N N . THR A 1 73 ? 6.215 0.845 14.513 1.00 85.50 73 THR A N 1
ATOM 567 C CA . THR A 1 73 ? 5.497 0.076 15.536 1.00 85.50 73 THR A CA 1
ATOM 568 C C . THR A 1 73 ? 4.611 0.958 16.416 1.00 85.50 73 THR A C 1
ATOM 570 O O . THR A 1 73 ? 3.771 0.438 17.151 1.00 85.50 73 THR A O 1
ATOM 573 N N . SER A 1 74 ? 4.739 2.286 16.298 1.00 87.38 74 SER A N 1
ATOM 574 C CA . SER A 1 74 ? 3.906 3.246 17.015 1.00 87.38 74 SER A CA 1
ATOM 575 C C . SER A 1 74 ? 2.434 3.095 16.632 1.00 87.38 74 SER A C 1
ATOM 577 O O . SER A 1 74 ? 2.071 3.065 15.451 1.00 87.38 74 SER A O 1
ATOM 579 N N . LYS A 1 75 ? 1.573 3.062 17.655 1.00 87.38 75 LYS A N 1
ATOM 580 C CA . LYS A 1 75 ? 0.113 2.970 17.497 1.00 87.38 75 LYS A CA 1
ATOM 581 C C . LYS A 1 75 ? -0.496 4.181 16.798 1.00 87.38 75 LYS A C 1
ATOM 583 O O . LYS A 1 75 ? -1.605 4.099 16.279 1.00 87.38 75 LYS A O 1
ATOM 588 N N . GLU A 1 76 ? 0.207 5.312 16.774 1.00 86.94 76 GLU A N 1
ATOM 589 C CA . GLU A 1 76 ? -0.269 6.518 16.089 1.00 86.94 76 GLU A CA 1
ATOM 590 C C . GLU A 1 76 ? -0.460 6.306 14.576 1.00 86.94 76 GLU A C 1
ATOM 592 O O . GLU A 1 76 ? -1.225 7.038 13.949 1.00 86.94 76 GLU A O 1
ATOM 597 N N . TYR A 1 77 ? 0.192 5.281 14.011 1.00 86.19 77 TYR A N 1
ATOM 598 C CA . TYR A 1 77 ? 0.116 4.922 12.597 1.00 86.19 77 TYR A CA 1
ATOM 599 C C . TYR A 1 77 ? -0.799 3.729 12.312 1.00 86.19 77 TYR A C 1
ATOM 601 O O . TYR A 1 77 ? -0.933 3.343 11.150 1.00 86.19 77 TYR A O 1
ATOM 609 N N . ASP A 1 78 ? -1.445 3.141 13.324 1.00 88.88 78 ASP A N 1
ATOM 610 C CA . ASP A 1 78 ? -2.298 1.964 13.124 1.00 88.88 78 ASP A CA 1
ATOM 611 C C . ASP A 1 78 ? -3.451 2.279 12.163 1.00 88.88 78 ASP A C 1
ATOM 613 O O . ASP A 1 78 ? -3.689 1.525 11.224 1.00 88.88 78 ASP A O 1
ATOM 617 N N . SER A 1 79 ? -4.082 3.452 12.279 1.00 84.06 79 SER A N 1
ATOM 618 C CA . SER A 1 79 ? -5.130 3.870 11.335 1.00 84.06 79 SER A CA 1
ATOM 619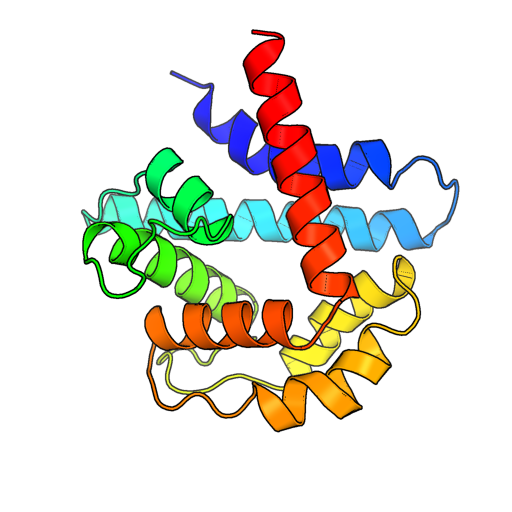 C C . SER A 1 79 ? -4.610 4.042 9.900 1.00 84.06 79 SER A C 1
ATOM 621 O O . SER A 1 79 ? -5.333 3.777 8.941 1.00 84.06 79 SER A O 1
ATOM 623 N N . CYS A 1 80 ? -3.343 4.410 9.716 1.00 82.38 80 CYS A N 1
ATOM 624 C CA . CYS A 1 80 ? -2.724 4.487 8.393 1.00 82.38 80 CYS A CA 1
ATOM 625 C C . CYS A 1 80 ? -2.564 3.089 7.787 1.00 82.38 80 CYS A C 1
ATOM 627 O O . CYS A 1 80 ? -2.956 2.838 6.647 1.00 82.38 80 CYS A O 1
ATOM 629 N N . LYS A 1 81 ? -2.036 2.152 8.576 1.00 86.19 81 LYS A N 1
ATOM 630 C CA . LYS A 1 81 ? -1.874 0.753 8.172 1.00 86.19 81 LYS A CA 1
ATOM 631 C C . LYS A 1 81 ? -3.221 0.114 7.820 1.00 86.19 81 LYS A C 1
ATOM 633 O O . LYS A 1 81 ? -3.331 -0.528 6.777 1.00 86.19 81 LYS A O 1
ATOM 638 N N . GLU A 1 82 ? -4.249 0.346 8.633 1.00 87.81 82 GLU A N 1
ATOM 639 C CA . GLU A 1 82 ? -5.596 -0.189 8.401 1.00 87.81 82 GLU A CA 1
ATOM 640 C C . GLU A 1 82 ? -6.270 0.418 7.166 1.00 87.81 82 GLU A C 1
ATOM 642 O O . GLU A 1 82 ? -6.885 -0.310 6.384 1.00 87.81 82 GLU A O 1
ATOM 647 N N . LEU A 1 83 ? -6.078 1.717 6.903 1.00 84.38 83 LEU A N 1
ATOM 648 C CA . LEU A 1 83 ? -6.525 2.320 5.644 1.00 84.38 83 LEU A CA 1
ATOM 649 C C . LEU A 1 83 ? -5.891 1.602 4.442 1.00 84.38 83 LEU A C 1
ATOM 651 O O . LEU A 1 83 ? -6.580 1.286 3.470 1.00 84.38 83 LEU A O 1
ATOM 655 N N . MET A 1 84 ? -4.588 1.315 4.511 1.00 83.25 84 MET A N 1
ATOM 656 C CA . MET A 1 84 ? -3.875 0.612 3.445 1.00 83.25 84 MET A CA 1
ATOM 657 C C . MET A 1 84 ? -4.409 -0.810 3.243 1.00 83.25 84 MET A C 1
ATOM 659 O O . MET A 1 84 ? -4.689 -1.193 2.106 1.00 83.25 84 MET A O 1
ATOM 663 N N . ALA A 1 85 ? -4.605 -1.572 4.323 1.00 86.69 85 ALA A N 1
ATOM 664 C CA . ALA A 1 85 ? -5.189 -2.910 4.252 1.00 86.69 85 ALA A CA 1
ATOM 665 C C . ALA A 1 85 ? -6.608 -2.889 3.675 1.00 86.69 85 ALA A C 1
ATOM 667 O O . ALA A 1 85 ? -6.914 -3.684 2.786 1.00 86.69 85 ALA A O 1
ATOM 668 N N . CYS A 1 86 ? -7.450 -1.941 4.093 1.00 87.25 86 CYS A N 1
ATOM 669 C CA . CYS A 1 86 ? -8.793 -1.788 3.543 1.00 87.25 86 CYS A CA 1
ATOM 670 C C . CYS A 1 86 ? -8.763 -1.563 2.025 1.00 87.25 86 CYS A C 1
ATOM 672 O O . CYS A 1 86 ? -9.455 -2.261 1.279 1.00 87.25 86 CYS A O 1
ATOM 674 N N . VAL A 1 87 ? -7.913 -0.649 1.542 1.00 83.19 87 VAL A N 1
ATOM 675 C CA . VAL A 1 87 ? -7.775 -0.398 0.100 1.00 83.19 87 VAL A CA 1
ATOM 676 C C . VAL A 1 87 ? -7.286 -1.658 -0.617 1.00 83.19 87 VAL A C 1
ATOM 678 O O . VAL A 1 87 ? -7.856 -2.048 -1.635 1.00 83.19 87 VAL A O 1
ATOM 681 N N . MET A 1 88 ? -6.289 -2.352 -0.064 1.00 83.75 88 MET A N 1
ATOM 682 C CA . MET A 1 88 ? -5.774 -3.600 -0.633 1.00 83.75 88 MET A CA 1
ATOM 683 C C . MET A 1 88 ? -6.843 -4.701 -0.728 1.00 83.75 88 MET A C 1
ATOM 685 O O . MET A 1 88 ? -6.890 -5.423 -1.726 1.00 83.75 88 MET A O 1
ATOM 689 N N . LYS A 1 89 ? -7.739 -4.801 0.259 1.00 87.38 89 LYS A N 1
ATOM 690 C CA . LYS A 1 89 ? -8.885 -5.722 0.228 1.00 87.38 89 LYS A CA 1
ATOM 691 C C . LYS A 1 89 ? -9.899 -5.342 -0.847 1.00 87.38 89 LYS A C 1
ATOM 693 O O . LYS A 1 89 ? -10.333 -6.213 -1.596 1.00 87.38 89 LYS A O 1
ATOM 698 N N . LYS A 1 90 ? -10.246 -4.055 -0.979 1.00 84.75 90 LYS A N 1
ATOM 699 C CA . LYS A 1 90 ? -11.196 -3.591 -2.012 1.00 84.75 90 LYS A CA 1
ATOM 700 C C . LYS A 1 90 ? -10.666 -3.799 -3.435 1.00 84.75 90 LYS A C 1
ATOM 702 O O . LYS A 1 90 ? -11.445 -4.095 -4.334 1.00 84.75 90 LYS A O 1
ATOM 707 N N . TYR A 1 91 ? -9.349 -3.731 -3.623 1.00 79.62 91 TYR A N 1
ATOM 708 C CA . TYR A 1 91 ? -8.685 -4.083 -4.884 1.00 79.62 91 TYR A CA 1
ATOM 709 C C . TYR A 1 91 ? -8.492 -5.590 -5.101 1.00 79.62 91 TYR A C 1
ATOM 711 O O . TYR A 1 91 ? -8.010 -6.007 -6.154 1.00 79.62 91 TYR A O 1
ATOM 719 N N . GLY A 1 92 ? -8.824 -6.420 -4.109 1.00 85.00 92 GLY A N 1
ATOM 720 C CA . GLY A 1 92 ? -8.624 -7.867 -4.156 1.00 85.00 92 GLY A CA 1
ATOM 721 C C . GLY A 1 92 ? -7.156 -8.297 -4.130 1.00 85.00 92 GLY A C 1
ATOM 722 O O . GLY A 1 92 ? -6.870 -9.471 -4.348 1.00 85.00 92 GLY A O 1
ATOM 723 N N . VAL A 1 93 ? -6.218 -7.379 -3.874 1.00 85.75 93 VAL A N 1
ATOM 724 C CA . VAL A 1 93 ? -4.784 -7.693 -3.762 1.00 85.75 93 VAL A CA 1
ATOM 725 C C . VAL A 1 93 ? -4.414 -8.247 -2.384 1.00 85.75 93 VAL A C 1
ATOM 727 O O . VAL A 1 93 ? -3.338 -8.820 -2.220 1.00 85.75 93 VAL A O 1
ATOM 730 N N . MET A 1 94 ? -5.313 -8.108 -1.410 1.00 87.19 94 MET A N 1
ATOM 731 C CA . MET A 1 94 ? -5.284 -8.767 -0.107 1.00 87.19 94 MET A CA 1
ATOM 732 C C . MET A 1 94 ? -6.580 -9.562 0.081 1.00 87.19 94 MET A C 1
ATOM 734 O O . MET A 1 94 ? -7.648 -9.115 -0.342 1.00 87.19 94 MET A O 1
ATOM 738 N N . SER A 1 95 ? -6.498 -10.733 0.713 1.00 93.56 95 SER A N 1
ATOM 739 C CA . SER A 1 95 ? -7.681 -11.519 1.070 1.00 93.56 95 SER A CA 1
ATOM 740 C C . SER A 1 95 ? -8.579 -10.764 2.055 1.00 93.56 95 SER A C 1
ATOM 742 O O . SER A 1 95 ? -8.120 -9.941 2.846 1.00 93.56 95 SER A O 1
ATOM 744 N N . SER A 1 96 ? -9.883 -11.048 2.034 1.00 93.81 96 SER A N 1
ATOM 745 C CA . SER A 1 96 ? -10.867 -10.354 2.879 1.00 93.81 96 SER A CA 1
ATOM 746 C C . SER A 1 96 ? -10.584 -10.481 4.381 1.00 93.81 96 SER A C 1
ATOM 748 O O . SER A 1 96 ? -10.900 -9.571 5.145 1.00 93.81 96 SER A O 1
ATOM 750 N N . ASP A 1 97 ? -9.963 -11.585 4.796 1.00 93.94 97 ASP A N 1
ATOM 751 C CA . ASP A 1 97 ? -9.530 -11.864 6.171 1.00 93.94 97 ASP A CA 1
ATOM 752 C C . ASP A 1 97 ? -8.138 -11.290 6.515 1.00 93.94 97 ASP A C 1
ATOM 754 O O . ASP A 1 97 ? -7.622 -11.541 7.601 1.00 93.94 97 ASP A O 1
ATOM 758 N N . GLY A 1 98 ? -7.500 -10.589 5.569 1.00 91.12 98 GLY A N 1
ATOM 759 C CA . GLY A 1 98 ? -6.208 -9.928 5.749 1.00 91.12 98 GLY A CA 1
ATOM 760 C C . GLY A 1 98 ? -5.028 -10.865 6.007 1.00 91.12 98 GLY A C 1
ATOM 761 O O . GLY A 1 98 ? -4.013 -10.424 6.546 1.00 91.12 98 GLY A O 1
ATOM 762 N N . THR A 1 99 ? -5.145 -12.155 5.672 1.00 94.00 99 THR A N 1
ATOM 763 C CA . THR A 1 99 ? -4.112 -13.167 5.961 1.00 94.00 99 THR A CA 1
ATOM 764 C C . THR A 1 99 ? -3.199 -13.489 4.786 1.00 94.00 99 THR A C 1
ATOM 766 O O . THR A 1 99 ? -2.191 -14.173 4.971 1.00 94.00 99 THR A O 1
ATOM 769 N N . SER A 1 100 ? -3.515 -13.016 3.579 1.00 93.44 100 SER A N 1
ATOM 770 C CA . SER A 1 100 ? -2.717 -13.306 2.390 1.00 93.44 100 SER A CA 1
ATOM 771 C C . SER A 1 100 ? -2.780 -12.196 1.345 1.00 93.44 100 SER A C 1
ATOM 773 O O . SER A 1 100 ? -3.747 -11.437 1.257 1.00 93.44 100 SER A O 1
ATOM 775 N N . LEU A 1 101 ? -1.731 -12.129 0.525 1.00 88.75 101 LEU A N 1
ATOM 776 C CA . LEU A 1 101 ? -1.674 -11.293 -0.668 1.00 88.75 101 LEU A CA 1
ATOM 777 C C . LEU A 1 101 ? -1.988 -12.132 -1.906 1.00 88.75 101 LEU A C 1
ATOM 779 O O . LEU A 1 101 ? -1.523 -13.266 -2.038 1.00 88.75 101 LEU A O 1
ATOM 783 N N . VAL A 1 102 ? -2.724 -11.552 -2.848 1.00 90.12 102 VAL A N 1
ATOM 784 C CA . VAL A 1 102 ? -3.160 -12.230 -4.072 1.00 90.12 102 VAL A CA 1
ATOM 785 C C . VAL A 1 102 ? -2.253 -11.810 -5.227 1.00 90.12 102 VAL A C 1
ATOM 787 O O . VAL A 1 102 ? -2.385 -10.709 -5.767 1.00 90.12 102 VAL A O 1
ATOM 790 N N . LYS A 1 103 ? -1.320 -12.695 -5.611 1.00 88.75 103 LYS A N 1
ATOM 791 C CA . LYS A 1 103 ? -0.308 -12.418 -6.649 1.00 88.75 103 LYS A CA 1
ATOM 792 C C . LYS A 1 103 ? -0.928 -11.910 -7.945 1.00 88.75 103 LYS A C 1
ATOM 794 O O . LYS A 1 103 ? -0.469 -10.911 -8.485 1.00 88.75 103 LYS A O 1
ATOM 799 N N . ASP A 1 104 ? -1.950 -12.600 -8.437 1.00 89.94 104 ASP A N 1
ATOM 800 C CA . ASP A 1 104 ? -2.517 -12.318 -9.756 1.00 89.94 104 ASP A CA 1
ATOM 801 C C . ASP A 1 104 ? -3.158 -10.929 -9.793 1.00 89.94 104 ASP A C 1
ATOM 803 O O . ASP A 1 104 ? -2.925 -10.166 -10.727 1.00 89.94 104 ASP A O 1
ATOM 807 N N . LYS A 1 105 ? -3.847 -10.535 -8.715 1.00 84.81 105 LYS A N 1
ATOM 808 C CA . LYS A 1 105 ? -4.389 -9.179 -8.567 1.00 84.81 105 LYS A CA 1
ATOM 809 C C . LYS A 1 105 ? -3.303 -8.123 -8.428 1.00 84.81 105 LYS A C 1
ATOM 811 O O . LYS A 1 105 ? -3.410 -7.059 -9.029 1.00 84.81 105 LYS A O 1
ATOM 816 N N . MET A 1 106 ? -2.221 -8.418 -7.712 1.00 83.81 106 MET A N 1
ATOM 817 C CA . MET A 1 106 ? -1.061 -7.524 -7.694 1.00 83.81 106 MET A CA 1
ATOM 818 C C . MET A 1 106 ? -0.447 -7.355 -9.089 1.00 83.81 106 MET A C 1
ATOM 820 O O . MET A 1 106 ? -0.117 -6.240 -9.476 1.00 83.81 106 MET A O 1
ATOM 824 N N . MET A 1 107 ? -0.329 -8.432 -9.867 1.00 81.62 107 MET A N 1
ATOM 825 C CA . MET A 1 107 ? 0.186 -8.385 -11.239 1.00 81.62 107 MET A CA 1
ATOM 826 C C . MET A 1 107 ? -0.721 -7.582 -12.181 1.00 81.62 107 MET A C 1
ATOM 828 O O . MET A 1 107 ? -0.205 -6.895 -13.063 1.00 81.62 107 MET A O 1
ATOM 832 N N . GLU A 1 108 ? -2.044 -7.644 -11.996 1.00 81.56 108 GLU A N 1
ATOM 833 C CA . GLU A 1 108 ? -3.002 -6.779 -12.700 1.00 81.56 108 GLU A CA 1
ATOM 834 C C . GLU A 1 108 ? -2.741 -5.301 -12.372 1.00 81.56 108 GLU A C 1
ATOM 836 O O . GLU A 1 108 ? -2.559 -4.498 -13.288 1.00 81.56 108 GLU A O 1
ATOM 841 N N . VAL A 1 109 ? -2.633 -4.955 -11.082 1.00 76.94 109 VAL A N 1
ATOM 842 C CA . VAL A 1 109 ? -2.362 -3.578 -10.636 1.00 76.94 109 VAL A CA 1
ATOM 843 C C . VAL A 1 109 ? -1.015 -3.082 -11.160 1.00 76.94 109 VAL A C 1
ATOM 845 O O . VAL A 1 109 ? -0.951 -2.008 -11.752 1.00 76.94 109 VAL A O 1
ATOM 848 N N . VAL A 1 110 ? 0.062 -3.859 -11.016 1.00 76.50 110 VAL A N 1
ATOM 849 C CA . VAL A 1 110 ? 1.389 -3.467 -11.523 1.00 76.50 110 VAL A CA 1
ATOM 850 C C . VAL A 1 110 ? 1.400 -3.331 -13.044 1.00 76.50 110 VAL A C 1
ATOM 852 O O . VAL A 1 110 ? 2.062 -2.433 -13.562 1.00 76.50 110 VAL A O 1
ATOM 855 N N . GLY A 1 111 ? 0.638 -4.153 -13.769 1.00 72.44 111 GLY A N 1
ATOM 856 C CA . GLY A 1 111 ? 0.502 -4.032 -15.221 1.00 72.44 111 GLY A CA 1
ATOM 857 C C . GLY A 1 111 ? -0.007 -2.658 -15.668 1.00 72.44 111 GLY A C 1
ATOM 858 O O . GLY A 1 111 ? 0.421 -2.157 -16.702 1.00 72.44 111 GLY A O 1
ATOM 859 N N . LEU A 1 112 ? -0.847 -2.002 -14.864 1.00 71.31 112 LEU A N 1
ATOM 860 C CA . LEU A 1 112 ? -1.328 -0.647 -15.150 1.00 71.31 112 LEU A CA 1
ATOM 861 C C . LEU A 1 112 ? -0.224 0.408 -14.989 1.00 71.31 112 LEU A C 1
ATOM 863 O O . LEU A 1 112 ? -0.207 1.401 -15.717 1.00 71.31 112 LEU A O 1
ATOM 867 N N . PHE A 1 113 ? 0.718 0.195 -14.066 1.00 70.44 113 PHE A N 1
ATOM 868 C CA . PHE A 1 113 ? 1.889 1.061 -13.923 1.00 70.44 113 PHE A CA 1
ATOM 869 C C . PHE A 1 113 ? 2.939 0.801 -15.004 1.00 70.44 113 PHE A C 1
ATOM 871 O O . PHE A 1 113 ? 3.602 1.748 -15.423 1.00 70.44 113 PHE A O 1
ATOM 878 N N . ASP A 1 114 ? 3.065 -0.438 -15.481 1.00 71.94 114 ASP A N 1
ATOM 879 C CA . ASP A 1 114 ? 4.030 -0.839 -16.511 1.00 71.94 114 ASP A CA 1
ATOM 880 C C . ASP A 1 114 ? 3.836 -0.078 -17.834 1.00 71.94 114 ASP A C 1
ATOM 882 O O . ASP A 1 114 ? 4.814 0.279 -18.489 1.00 71.94 114 ASP A O 1
ATOM 886 N N . ASN A 1 115 ? 2.591 0.293 -18.162 1.00 70.44 115 ASN A N 1
ATOM 887 C CA . ASN A 1 115 ? 2.271 1.144 -19.316 1.00 70.44 115 ASN A CA 1
ATOM 888 C C . ASN A 1 115 ? 3.036 2.480 -19.292 1.00 70.44 115 ASN A C 1
ATOM 890 O O . ASN A 1 115 ? 3.493 2.965 -20.325 1.00 70.44 115 ASN A O 1
ATOM 894 N N . LYS A 1 116 ? 3.208 3.066 -18.100 1.00 69.50 116 LYS A N 1
ATOM 895 C CA . LYS A 1 116 ? 3.903 4.348 -17.894 1.00 69.50 116 LYS A CA 1
ATOM 896 C C . LYS A 1 116 ? 5.360 4.169 -17.469 1.00 69.50 116 LYS A C 1
ATOM 898 O O . LYS A 1 116 ? 6.213 4.999 -17.778 1.00 69.50 116 LYS A O 1
ATOM 903 N N . TYR A 1 117 ? 5.651 3.093 -16.751 1.00 71.88 117 TYR A N 1
ATOM 904 C CA . TYR A 1 117 ? 6.955 2.768 -16.192 1.00 71.88 117 TYR A CA 1
ATOM 905 C C . TYR A 1 117 ? 7.372 1.373 -16.662 1.00 71.88 117 TYR A C 1
ATOM 907 O O . TYR A 1 117 ? 7.357 0.415 -15.891 1.00 71.88 117 TYR A O 1
ATOM 915 N N . LYS A 1 118 ? 7.738 1.281 -17.946 1.00 81.50 118 LYS A N 1
ATOM 916 C CA . LYS A 1 118 ? 8.108 0.021 -18.605 1.00 81.50 118 LYS A CA 1
ATOM 917 C C . LYS A 1 118 ? 9.112 -0.785 -17.778 1.00 81.50 118 LYS A C 1
ATOM 919 O O . LYS A 1 118 ? 10.143 -0.253 -17.361 1.00 81.50 118 LYS A O 1
ATOM 924 N N . GLY A 1 119 ? 8.826 -2.071 -17.608 1.00 80.25 119 GLY A N 1
ATOM 925 C CA . GLY A 1 119 ? 9.655 -3.024 -16.871 1.00 80.25 119 GLY A CA 1
ATOM 926 C C . GLY A 1 119 ? 9.251 -3.205 -15.406 1.00 80.25 119 GLY A C 1
ATOM 927 O O . GLY A 1 119 ? 9.797 -4.089 -14.746 1.00 80.25 119 GLY A O 1
ATOM 928 N N . MET A 1 120 ? 8.279 -2.440 -14.894 1.00 75.00 120 MET A N 1
ATOM 929 C CA . MET A 1 120 ? 7.736 -2.632 -13.546 1.00 75.00 120 MET A CA 1
ATOM 930 C C . MET A 1 120 ? 7.093 -4.008 -13.373 1.00 75.00 120 MET A C 1
ATOM 932 O O . MET A 1 120 ? 7.229 -4.605 -12.306 1.00 75.00 120 MET A O 1
ATOM 936 N N . LYS A 1 121 ? 6.406 -4.535 -14.393 1.00 82.25 121 LYS A N 1
ATOM 937 C CA . LYS A 1 121 ? 5.757 -5.852 -14.295 1.00 82.25 121 LYS A CA 1
ATOM 938 C C . LYS A 1 121 ? 6.780 -6.982 -14.153 1.00 82.25 121 LYS A C 1
ATOM 940 O O . LYS A 1 121 ? 6.605 -7.870 -13.315 1.00 82.25 121 LYS A O 1
ATOM 945 N N . ASP A 1 122 ? 7.865 -6.912 -14.920 1.00 88.25 122 ASP A N 1
ATOM 946 C CA . ASP A 1 122 ? 8.958 -7.885 -14.861 1.00 88.25 122 ASP A CA 1
ATOM 947 C C . ASP A 1 122 ? 9.758 -7.757 -13.562 1.00 88.25 122 ASP A C 1
ATOM 949 O O . ASP A 1 122 ? 10.023 -8.762 -12.898 1.00 88.25 122 ASP A O 1
ATOM 953 N N . GLU A 1 123 ? 10.093 -6.530 -13.151 1.00 83.06 123 GLU A N 1
ATOM 954 C CA . GLU A 1 123 ? 10.733 -6.252 -11.860 1.00 83.06 123 GLU A CA 1
ATOM 955 C C . GLU A 1 123 ? 9.876 -6.790 -10.708 1.00 83.06 123 GLU A C 1
ATOM 957 O O . GLU A 1 123 ? 10.382 -7.454 -9.795 1.00 83.06 123 GLU A O 1
ATOM 962 N N . PHE A 1 124 ? 8.561 -6.575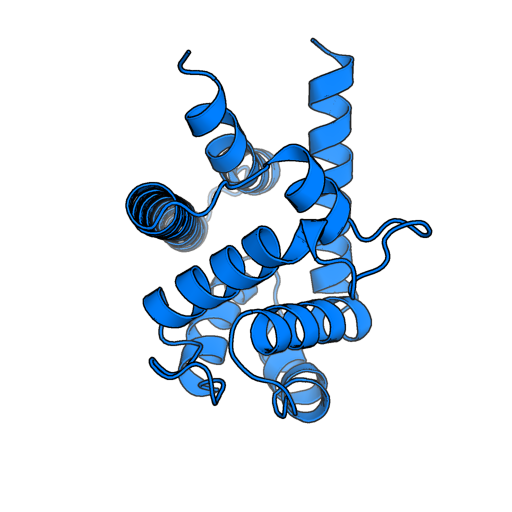 -10.774 1.00 85.62 124 PHE A N 1
ATOM 963 C CA . PHE A 1 124 ? 7.651 -7.064 -9.757 1.00 85.62 124 PHE A CA 1
ATOM 964 C C . PHE A 1 124 ? 7.640 -8.585 -9.686 1.00 85.62 124 PHE A C 1
ATOM 966 O O . PHE A 1 124 ? 7.824 -9.147 -8.606 1.00 85.62 124 PHE A O 1
ATOM 973 N N . ASN A 1 125 ? 7.469 -9.268 -10.816 1.00 89.12 125 ASN A N 1
ATOM 974 C CA . ASN A 1 125 ? 7.384 -10.724 -10.824 1.00 89.12 125 ASN A CA 1
ATOM 975 C C . ASN A 1 125 ? 8.705 -11.401 -10.423 1.00 89.12 125 ASN A C 1
ATOM 977 O O . ASN A 1 125 ? 8.678 -12.425 -9.738 1.00 89.12 125 ASN A O 1
ATOM 981 N N . ASN A 1 126 ? 9.843 -10.832 -10.829 1.00 90.06 126 ASN A N 1
ATOM 982 C CA . ASN A 1 126 ? 11.145 -11.493 -10.715 1.00 90.06 126 ASN A CA 1
ATOM 983 C C . ASN A 1 126 ? 11.943 -11.072 -9.471 1.00 90.06 126 ASN A C 1
ATOM 985 O O . ASN A 1 126 ? 12.754 -11.859 -8.987 1.00 90.06 126 ASN A O 1
ATOM 989 N N . ALA A 1 127 ? 11.718 -9.868 -8.933 1.00 86.62 127 ALA A N 1
ATOM 990 C CA . ALA A 1 127 ? 12.470 -9.349 -7.788 1.00 86.62 127 ALA A CA 1
ATOM 991 C C . ALA A 1 127 ? 11.582 -9.030 -6.578 1.00 86.62 127 ALA A C 1
ATOM 993 O O . ALA A 1 127 ? 11.910 -9.422 -5.456 1.00 86.62 127 ALA A O 1
ATOM 994 N N . ILE A 1 128 ? 10.454 -8.343 -6.785 1.00 86.81 128 ILE A N 1
ATOM 995 C CA . ILE A 1 128 ? 9.623 -7.848 -5.677 1.00 86.81 128 ILE A CA 1
ATOM 996 C C . ILE A 1 128 ? 8.785 -8.975 -5.077 1.00 86.81 128 ILE A C 1
ATOM 998 O O . ILE A 1 128 ? 8.865 -9.220 -3.877 1.00 86.81 128 ILE A O 1
ATOM 1002 N N . TRP A 1 129 ? 8.010 -9.699 -5.884 1.00 89.12 129 TRP A N 1
ATOM 1003 C CA . TRP A 1 129 ? 7.111 -10.741 -5.394 1.00 89.12 129 TRP A CA 1
ATOM 1004 C C . TRP A 1 129 ? 7.841 -11.861 -4.638 1.00 89.12 129 TRP A C 1
ATOM 1006 O O . TRP A 1 129 ? 7.404 -12.195 -3.534 1.00 89.12 129 TRP A O 1
ATOM 1016 N N . PRO A 1 130 ? 8.973 -12.408 -5.130 1.00 92.50 130 PRO A N 1
ATOM 1017 C CA . PRO A 1 130 ? 9.713 -13.428 -4.389 1.00 92.50 130 PRO A CA 1
ATOM 1018 C C . PRO A 1 130 ? 10.239 -12.937 -3.033 1.00 92.50 130 PRO A C 1
ATOM 1020 O O . PRO A 1 130 ? 10.340 -13.734 -2.102 1.00 92.50 130 PRO A O 1
ATOM 1023 N N . ALA A 1 131 ? 10.561 -11.643 -2.913 1.00 89.75 131 ALA A N 1
ATOM 1024 C CA . ALA A 1 131 ? 11.125 -11.058 -1.699 1.00 89.75 131 ALA A CA 1
ATOM 1025 C C . ALA A 1 131 ? 10.070 -10.519 -0.718 1.00 89.75 131 ALA A C 1
ATOM 1027 O O . ALA A 1 131 ? 10.302 -10.536 0.488 1.00 89.75 131 ALA A O 1
ATOM 1028 N N . CYS A 1 132 ? 8.940 -10.023 -1.225 1.00 85.19 132 CYS A N 1
ATOM 1029 C CA . CYS A 1 132 ? 7.957 -9.254 -0.458 1.00 85.19 132 CYS A CA 1
ATOM 1030 C C . CYS A 1 132 ? 6.590 -9.948 -0.350 1.00 85.19 132 CYS A C 1
ATOM 1032 O O . CYS A 1 132 ? 5.832 -9.648 0.564 1.00 85.19 132 CYS A O 1
ATOM 1034 N N . GLY A 1 133 ? 6.266 -10.894 -1.239 1.00 85.50 133 GLY A N 1
ATOM 1035 C CA . GLY A 1 133 ? 4.941 -11.526 -1.336 1.00 85.50 133 GLY A CA 1
ATOM 1036 C C . GLY A 1 133 ? 4.618 -12.568 -0.258 1.00 85.50 133 GLY A C 1
ATOM 1037 O O . GLY A 1 133 ? 3.567 -13.198 -0.328 1.00 85.50 133 GLY A O 1
ATOM 1038 N N . LYS A 1 134 ? 5.503 -12.775 0.728 1.00 84.19 134 LYS A N 1
ATOM 1039 C CA . LYS A 1 134 ? 5.308 -13.705 1.857 1.00 84.19 134 LYS A CA 1
ATOM 1040 C C . LYS A 1 134 ? 5.355 -12.974 3.209 1.00 84.19 134 LYS A C 1
ATOM 1042 O O . LYS A 1 134 ? 6.285 -13.199 3.985 1.00 84.19 134 LYS A O 1
ATOM 1047 N N . PRO A 1 135 ? 4.414 -12.061 3.485 1.00 74.00 135 PRO A N 1
ATOM 1048 C CA . PRO A 1 135 ? 4.352 -11.381 4.775 1.00 74.00 135 PRO A CA 1
ATOM 1049 C C . PRO A 1 135 ? 4.026 -12.365 5.914 1.00 74.00 135 PRO A C 1
ATOM 1051 O O . PRO A 1 135 ? 3.240 -13.289 5.728 1.00 74.00 135 PRO A O 1
ATOM 1054 N N . SER A 1 136 ? 4.635 -12.165 7.088 1.00 79.06 136 SER A N 1
ATOM 1055 C CA . SER A 1 136 ? 4.396 -12.958 8.311 1.00 79.06 136 SER A CA 1
ATOM 1056 C C . SER A 1 136 ? 3.245 -12.434 9.177 1.00 79.06 136 SER A C 1
ATOM 1058 O O . SER A 1 136 ? 2.735 -13.156 10.028 1.00 79.06 136 SER A O 1
ATOM 1060 N N . GLU A 1 137 ? 2.868 -11.175 8.969 1.00 89.94 137 GLU A N 1
ATOM 1061 C CA . GLU A 1 137 ? 1.869 -10.444 9.754 1.00 89.94 137 GLU A CA 1
ATOM 1062 C C . GLU A 1 137 ? 0.485 -10.503 9.096 1.00 89.94 137 GLU A C 1
ATOM 1064 O O . GLU A 1 137 ? 0.326 -11.126 8.051 1.00 89.94 137 GLU A O 1
ATOM 1069 N N . LYS A 1 138 ? -0.521 -9.843 9.680 1.00 91.44 138 LYS A N 1
ATOM 1070 C CA . LYS A 1 138 ? -1.882 -9.742 9.125 1.00 91.44 138 LYS A CA 1
ATOM 1071 C C . LYS A 1 138 ? -2.313 -8.287 8.942 1.00 91.44 138 LYS A C 1
ATOM 1073 O O . LYS A 1 138 ? -1.696 -7.382 9.507 1.00 91.44 138 LYS A O 1
ATOM 1078 N N . GLU A 1 139 ? -3.375 -8.087 8.166 1.00 90.44 139 GLU A N 1
ATOM 1079 C CA . GLU A 1 139 ? -4.120 -6.823 8.071 1.00 90.44 139 GLU A CA 1
ATOM 1080 C C . GLU A 1 139 ? -3.224 -5.609 7.763 1.00 90.44 139 GLU A C 1
ATOM 1082 O O . GLU A 1 139 ? -2.392 -5.663 6.848 1.00 90.44 139 GLU A O 1
ATOM 1087 N N . GLY A 1 140 ? -3.363 -4.507 8.507 1.00 86.75 140 GLY A N 1
ATOM 1088 C CA . GLY A 1 140 ? -2.580 -3.295 8.302 1.00 86.75 140 GLY A CA 1
ATOM 1089 C C . GLY A 1 140 ? -1.073 -3.523 8.372 1.00 86.75 140 GLY A C 1
ATOM 1090 O O . GLY A 1 140 ? -0.318 -2.962 7.572 1.00 86.75 140 GLY A O 1
ATOM 1091 N N . GLN A 1 141 ? -0.608 -4.380 9.282 1.00 90.81 141 GLN A N 1
ATOM 1092 C CA . GLN A 1 141 ? 0.823 -4.647 9.412 1.00 90.81 141 GLN A CA 1
ATOM 1093 C C . GLN A 1 141 ? 1.361 -5.438 8.209 1.00 90.81 141 GLN A C 1
ATOM 1095 O O . GLN A 1 141 ? 2.469 -5.164 7.740 1.00 90.81 141 GLN A O 1
ATOM 1100 N N . MET A 1 142 ? 0.565 -6.362 7.658 1.00 88.69 142 MET A N 1
ATOM 1101 C CA . MET A 1 142 ? 0.874 -7.025 6.387 1.00 88.69 142 MET A CA 1
ATOM 1102 C C . MET A 1 142 ? 0.991 -6.004 5.249 1.00 88.69 142 MET A C 1
ATOM 1104 O O . MET A 1 142 ? 1.984 -6.023 4.516 1.00 88.69 142 MET A O 1
ATOM 1108 N N . ALA A 1 143 ? -0.004 -5.121 5.115 1.00 83.56 143 ALA A N 1
ATOM 1109 C CA . ALA A 1 143 ? -0.041 -4.096 4.075 1.00 83.56 143 ALA A CA 1
ATOM 1110 C C . ALA A 1 143 ? 1.208 -3.201 4.119 1.00 83.56 143 ALA A C 1
ATOM 1112 O O . ALA A 1 143 ? 1.913 -3.048 3.117 1.00 83.56 143 ALA A O 1
ATOM 1113 N N . TYR A 1 144 ? 1.538 -2.691 5.308 1.00 85.00 144 TYR A N 1
ATOM 1114 C CA . TYR A 1 144 ? 2.721 -1.864 5.517 1.00 85.00 144 TYR A CA 1
ATOM 1115 C C . TYR A 1 144 ? 4.020 -2.609 5.198 1.00 85.00 144 TYR A C 1
ATOM 1117 O O . TYR A 1 144 ? 4.840 -2.104 4.432 1.00 85.00 144 TYR A O 1
ATOM 1125 N N . ASN A 1 145 ? 4.208 -3.816 5.743 1.00 86.88 145 ASN A N 1
ATOM 1126 C CA . ASN A 1 145 ? 5.435 -4.591 5.537 1.00 86.88 145 ASN A CA 1
ATOM 1127 C C . ASN A 1 145 ? 5.668 -4.889 4.051 1.00 86.88 145 ASN A C 1
ATOM 1129 O O . ASN A 1 145 ? 6.801 -4.800 3.568 1.00 86.88 145 ASN A O 1
ATOM 1133 N N . PHE A 1 146 ? 4.596 -5.205 3.320 1.00 84.25 146 PHE A N 1
ATOM 1134 C CA . PHE A 1 146 ? 4.654 -5.406 1.880 1.00 84.25 146 PHE A CA 1
ATOM 1135 C C . PHE A 1 146 ? 5.102 -4.133 1.153 1.00 84.25 146 PHE A C 1
ATOM 1137 O O . PHE A 1 146 ? 6.097 -4.166 0.428 1.00 84.25 146 PHE A O 1
ATOM 1144 N N . MET A 1 147 ? 4.427 -3.003 1.386 1.00 82.75 147 MET A N 1
ATOM 1145 C CA . MET A 1 147 ? 4.753 -1.729 0.731 1.00 82.75 147 MET A CA 1
ATOM 1146 C C . MET A 1 147 ? 6.160 -1.233 1.076 1.00 82.75 147 MET A C 1
ATOM 1148 O O . MET A 1 147 ? 6.910 -0.808 0.195 1.00 82.75 147 MET A O 1
ATOM 1152 N N . TYR A 1 148 ? 6.565 -1.350 2.339 1.00 82.44 148 TYR A N 1
ATOM 1153 C CA . TYR A 1 148 ? 7.916 -1.019 2.775 1.00 82.44 148 TYR A CA 1
ATOM 1154 C C . TYR A 1 148 ? 8.967 -1.889 2.068 1.00 82.44 148 TYR A C 1
ATOM 1156 O O . TYR A 1 148 ? 9.978 -1.380 1.574 1.00 82.44 148 TYR A O 1
ATOM 1164 N N . CYS A 1 149 ? 8.716 -3.197 1.952 1.00 84.56 149 CYS A N 1
ATOM 1165 C CA . CYS A 1 149 ? 9.585 -4.104 1.207 1.00 84.56 149 CYS A CA 1
ATOM 1166 C C . CYS A 1 149 ? 9.675 -3.717 -0.277 1.00 84.56 149 CYS A C 1
ATOM 1168 O O . CYS A 1 149 ? 10.782 -3.663 -0.819 1.00 84.56 149 CYS A O 1
ATOM 1170 N N . VAL A 1 150 ? 8.549 -3.373 -0.912 1.00 83.50 150 VAL A N 1
ATOM 1171 C CA . VAL A 1 150 ? 8.494 -2.900 -2.306 1.00 83.50 150 VAL A CA 1
ATOM 1172 C C . VAL A 1 150 ? 9.378 -1.664 -2.491 1.00 83.50 150 VAL A C 1
ATOM 1174 O O . VAL A 1 150 ? 10.240 -1.668 -3.368 1.00 83.50 150 VAL A O 1
ATOM 1177 N N . PHE A 1 151 ? 9.256 -0.643 -1.636 1.00 79.69 151 PHE A N 1
ATOM 1178 C CA . PHE A 1 151 ? 10.088 0.567 -1.723 1.00 79.69 151 PHE A CA 1
ATOM 1179 C C . PHE A 1 151 ? 11.576 0.306 -1.474 1.00 79.69 151 PHE A C 1
ATOM 1181 O O . PHE A 1 151 ? 12.431 0.999 -2.025 1.00 79.69 151 PHE A O 1
ATOM 1188 N N . LYS A 1 152 ? 11.910 -0.701 -0.662 1.00 83.25 152 LYS A N 1
ATOM 1189 C CA . LYS A 1 152 ? 13.299 -1.1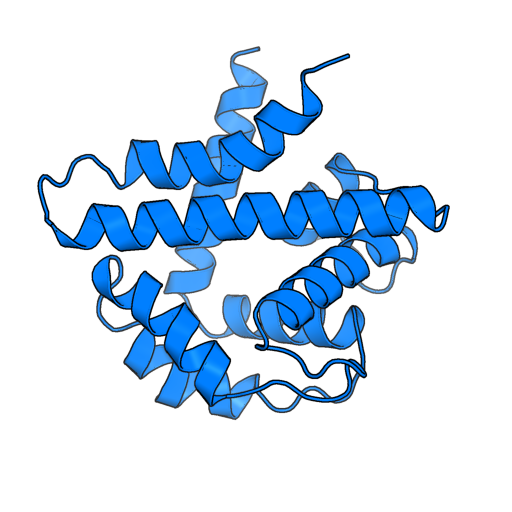08 -0.426 1.00 83.25 152 LYS A CA 1
ATOM 1190 C C . LYS A 1 152 ? 13.886 -1.894 -1.601 1.00 83.25 152 LYS A C 1
ATOM 1192 O O . LYS A 1 152 ? 15.092 -1.821 -1.833 1.00 83.25 152 LYS A O 1
ATOM 1197 N N . LYS A 1 153 ? 13.064 -2.679 -2.302 1.00 81.75 153 LYS A N 1
ATOM 1198 C CA . LYS A 1 153 ? 13.499 -3.588 -3.373 1.00 81.75 153 LYS A CA 1
ATOM 1199 C C . LYS A 1 153 ? 13.405 -2.989 -4.768 1.00 81.75 153 LYS A C 1
ATOM 1201 O O . LYS A 1 153 ? 14.173 -3.417 -5.621 1.00 81.75 153 LYS A O 1
ATOM 1206 N N . SER A 1 154 ? 12.53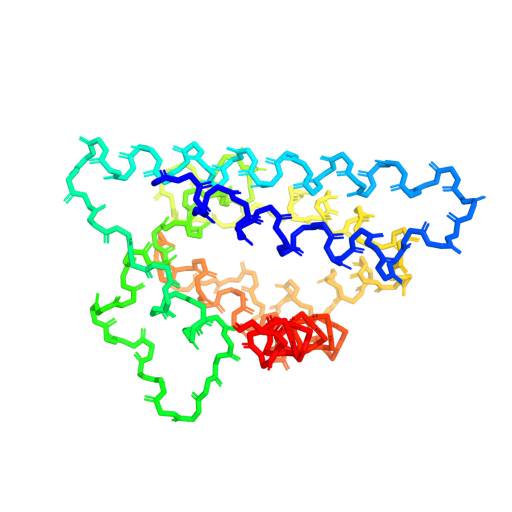2 -2.006 -4.975 1.00 76.75 154 SER A N 1
ATOM 1207 C CA . SER A 1 154 ? 12.352 -1.347 -6.264 1.00 76.75 154 SER A CA 1
ATOM 1208 C C . SER A 1 154 ? 12.830 0.105 -6.235 1.00 76.75 154 SER A C 1
ATOM 1210 O O . SER A 1 154 ? 12.163 0.973 -5.656 1.00 76.75 154 SER A O 1
ATOM 1212 N N . PRO A 1 155 ? 13.959 0.416 -6.903 1.00 80.25 155 PRO A N 1
ATOM 1213 C CA . PRO A 1 155 ? 14.394 1.792 -7.119 1.00 80.25 155 PRO A CA 1
ATOM 1214 C C . PRO A 1 155 ? 13.333 2.631 -7.837 1.00 80.25 155 PRO A C 1
ATOM 1216 O O . PRO A 1 155 ? 13.210 3.826 -7.568 1.00 80.25 155 PRO A O 1
ATOM 1219 N N . MET A 1 156 ? 12.550 2.013 -8.728 1.00 73.06 156 MET A N 1
ATOM 1220 C CA . MET A 1 156 ? 11.475 2.693 -9.442 1.00 73.06 156 MET A CA 1
ATOM 1221 C C . MET A 1 156 ? 10.329 3.068 -8.499 1.00 73.06 156 MET A C 1
ATOM 1223 O O . MET A 1 156 ? 9.928 4.232 -8.471 1.00 73.06 156 MET A O 1
ATOM 1227 N N . ALA A 1 157 ? 9.846 2.130 -7.677 1.00 71.50 157 ALA A N 1
ATOM 1228 C CA . ALA A 1 157 ? 8.800 2.415 -6.694 1.00 71.50 157 ALA A CA 1
ATOM 1229 C C . ALA A 1 157 ? 9.244 3.498 -5.698 1.00 71.50 157 ALA A C 1
ATOM 1231 O O . ALA A 1 157 ? 8.484 4.424 -5.405 1.00 71.50 157 ALA A O 1
ATOM 1232 N N . LYS A 1 158 ? 10.505 3.442 -5.244 1.00 76.88 158 LYS A N 1
ATOM 1233 C CA . LYS A 1 158 ? 11.095 4.491 -4.405 1.00 76.88 158 LYS A CA 1
ATOM 1234 C C . LYS A 1 158 ? 11.110 5.847 -5.114 1.00 76.88 158 LYS A C 1
ATOM 1236 O O . LYS A 1 158 ? 10.667 6.833 -4.539 1.00 76.88 158 LYS A O 1
ATOM 1241 N N . LYS A 1 159 ? 11.551 5.907 -6.374 1.00 74.50 159 LYS A N 1
ATOM 1242 C CA . LYS A 1 159 ? 11.574 7.149 -7.165 1.00 74.50 159 LYS A CA 1
ATOM 1243 C C . LYS A 1 159 ? 10.178 7.748 -7.346 1.00 74.50 159 LYS A C 1
ATOM 1245 O O . LYS A 1 159 ? 10.040 8.967 -7.311 1.00 74.50 159 LYS A O 1
ATOM 1250 N N . VAL A 1 160 ? 9.155 6.917 -7.555 1.00 72.06 160 VAL A N 1
ATOM 1251 C CA . VAL A 1 160 ? 7.758 7.373 -7.657 1.00 72.06 160 VAL A CA 1
ATOM 1252 C C . VAL A 1 160 ? 7.284 7.958 -6.323 1.00 72.06 160 VAL A C 1
ATOM 1254 O O . VAL A 1 160 ? 6.740 9.061 -6.319 1.00 72.06 160 VAL A O 1
ATOM 1257 N N . LYS A 1 161 ? 7.569 7.283 -5.201 1.00 73.88 161 LYS A N 1
ATOM 1258 C CA . LYS A 1 161 ? 7.287 7.786 -3.847 1.00 73.88 161 LYS A CA 1
ATOM 1259 C C . LYS A 1 161 ? 7.981 9.124 -3.576 1.00 73.88 161 LYS A C 1
ATOM 1261 O O . LYS A 1 161 ? 7.332 10.082 -3.174 1.00 73.88 161 LYS A O 1
ATOM 1266 N N . ASP A 1 162 ? 9.286 9.208 -3.823 1.00 78.56 162 ASP A N 1
ATOM 1267 C CA . ASP A 1 162 ? 10.087 10.398 -3.511 1.00 78.56 162 ASP A CA 1
ATOM 1268 C C . ASP A 1 162 ? 9.656 11.606 -4.364 1.00 78.56 162 ASP A C 1
ATOM 1270 O O . ASP A 1 162 ? 9.558 12.719 -3.854 1.00 78.56 162 ASP A O 1
ATOM 1274 N N . LYS A 1 163 ? 9.313 11.392 -5.645 1.00 73.62 163 LYS A N 1
ATOM 1275 C CA . LYS A 1 163 ? 8.738 12.445 -6.501 1.00 73.62 163 LYS A CA 1
ATOM 1276 C C . LYS A 1 163 ? 7.410 12.975 -5.970 1.00 73.62 163 LYS A C 1
ATOM 1278 O O . LYS A 1 163 ? 7.159 14.172 -6.067 1.00 73.62 163 LYS A O 1
ATOM 1283 N N . PHE A 1 164 ? 6.568 12.089 -5.448 1.00 72.75 164 PHE A N 1
ATOM 1284 C CA . PHE A 1 164 ? 5.293 12.478 -4.864 1.00 72.75 164 PHE A CA 1
ATOM 1285 C C . PHE A 1 164 ? 5.497 13.395 -3.648 1.00 72.75 164 PHE A C 1
ATOM 1287 O O . PHE A 1 164 ? 4.931 14.485 -3.618 1.00 72.75 164 PHE A O 1
ATOM 1294 N N . PHE A 1 165 ? 6.347 13.005 -2.696 1.00 73.12 165 PHE A N 1
ATOM 1295 C CA . PHE A 1 165 ? 6.573 13.808 -1.489 1.00 73.12 165 PHE A CA 1
ATOM 1296 C C . PHE A 1 165 ? 7.312 15.119 -1.771 1.00 73.12 165 PHE A C 1
ATOM 1298 O O . PHE A 1 165 ? 6.924 16.152 -1.238 1.00 73.12 165 PHE A O 1
ATOM 1305 N N . ALA A 1 166 ? 8.295 15.125 -2.678 1.00 76.19 166 ALA A N 1
ATOM 1306 C CA . ALA A 1 166 ? 8.956 16.365 -3.094 1.00 76.19 166 ALA A CA 1
ATOM 1307 C C . ALA A 1 166 ? 7.959 17.384 -3.670 1.00 76.19 166 ALA A C 1
ATOM 1309 O O . ALA A 1 166 ? 8.044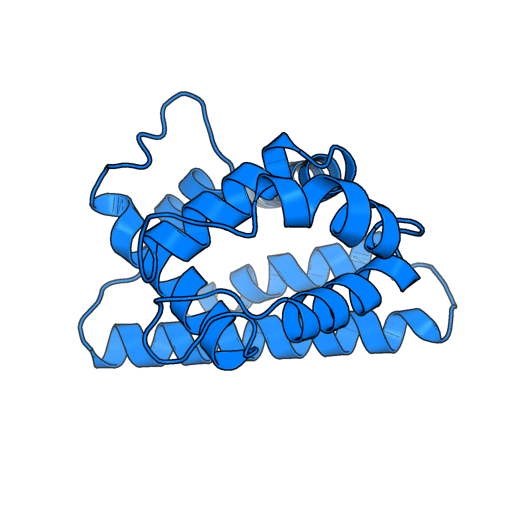 18.577 -3.397 1.00 76.19 166 ALA A O 1
ATOM 1310 N N . PHE A 1 167 ? 6.996 16.902 -4.455 1.00 66.12 167 PHE A N 1
ATOM 1311 C CA . PHE A 1 167 ? 5.940 17.740 -4.993 1.00 66.12 167 PHE A CA 1
ATOM 1312 C C . PHE A 1 167 ? 4.967 18.219 -3.897 1.00 66.12 167 PHE A C 1
ATOM 1314 O O . PHE A 1 167 ? 4.587 19.387 -3.872 1.00 66.12 167 PHE A O 1
ATOM 1321 N N . PHE A 1 168 ? 4.557 17.317 -3.002 1.00 66.19 168 PHE A N 1
ATOM 1322 C CA . PHE A 1 168 ? 3.649 17.630 -1.900 1.00 66.19 168 PHE A CA 1
ATOM 1323 C C . PHE A 1 168 ? 4.187 18.760 -1.018 1.00 66.19 168 PHE A C 1
ATOM 1325 O O . PHE A 1 168 ? 3.450 19.697 -0.722 1.00 66.19 168 PHE A O 1
ATOM 1332 N N . HIS A 1 169 ? 5.474 18.703 -0.668 1.00 72.62 169 HIS A N 1
ATOM 1333 C CA . HIS A 1 169 ? 6.137 19.752 0.108 1.00 72.62 169 HIS A CA 1
ATOM 1334 C C . HIS A 1 169 ? 6.184 21.082 -0.651 1.00 72.62 169 HIS A C 1
ATOM 1336 O O . HIS A 1 169 ? 5.836 22.110 -0.085 1.00 72.62 169 HIS A O 1
ATOM 1342 N N . ALA A 1 170 ? 6.478 21.059 -1.957 1.00 71.25 170 ALA A N 1
ATOM 1343 C CA . ALA A 1 170 ? 6.481 22.275 -2.774 1.00 71.25 170 ALA A CA 1
ATOM 1344 C C . ALA A 1 170 ? 5.114 22.990 -2.802 1.00 71.25 170 ALA A C 1
ATOM 1346 O O . ALA A 1 170 ? 5.063 24.212 -2.843 1.00 71.25 170 ALA A O 1
ATOM 1347 N N . GLN A 1 171 ? 4.001 22.250 -2.742 1.00 64.31 171 GLN A N 1
ATOM 1348 C CA . GLN A 1 171 ? 2.666 22.856 -2.656 1.00 64.31 171 GLN A CA 1
ATOM 1349 C C . GLN A 1 171 ? 2.322 23.451 -1.292 1.00 64.31 171 GLN A C 1
ATOM 1351 O O . GLN A 1 171 ? 1.423 24.286 -1.234 1.00 64.31 171 GLN A O 1
ATOM 1356 N N . GLN A 1 172 ? 2.968 23.005 -0.214 1.00 60.28 172 GLN A N 1
ATOM 1357 C CA . GLN A 1 172 ? 2.766 23.592 1.111 1.00 60.28 172 GLN A CA 1
ATOM 1358 C C . GLN A 1 172 ? 3.548 24.893 1.280 1.00 60.28 172 GLN A C 1
ATOM 1360 O O . GLN A 1 172 ? 3.078 25.787 1.974 1.00 60.28 172 GLN A O 1
ATOM 1365 N N . ASP A 1 173 ? 4.706 25.006 0.629 1.00 53.00 173 ASP A N 1
ATOM 1366 C CA . ASP A 1 173 ? 5.544 26.207 0.685 1.00 53.00 173 ASP A CA 1
ATOM 1367 C C . ASP A 1 173 ? 4.953 27.387 -0.119 1.00 53.00 173 ASP A C 1
ATOM 1369 O O . ASP A 1 173 ? 5.253 28.545 0.172 1.00 53.00 173 ASP A O 1
ATOM 1373 N N . ASP A 1 174 ? 4.088 27.105 -1.102 1.00 44.22 174 ASP A N 1
ATOM 1374 C CA . ASP A 1 174 ? 3.402 28.097 -1.948 1.00 44.22 174 ASP A CA 1
ATOM 1375 C C . ASP A 1 174 ? 2.042 28.584 -1.373 1.00 44.22 174 ASP A C 1
ATOM 1377 O O . ASP A 1 174 ? 1.333 29.352 -2.036 1.00 44.22 174 ASP A O 1
ATOM 1381 N N . SER A 1 175 ? 1.650 28.147 -0.165 1.00 41.12 175 SER A N 1
ATOM 1382 C CA . SER A 1 175 ? 0.361 28.463 0.495 1.00 41.12 175 SER A CA 1
ATOM 1383 C C . SER A 1 175 ? 0.518 29.159 1.842 1.00 41.12 175 SER A C 1
ATOM 1385 O O . SER A 1 175 ? -0.294 30.073 2.119 1.00 41.12 175 SER A O 1
#